Protein AF-A0A8S3YW15-F1 (afdb_monomer)

Secondary structure (DSSP, 8-state):
-HHHHHHHHHHHHHHHHHHHHHHHHHHHHHTT-HHHHHHHHHHHHHHHHHHHHHHHHHHHHH-GGGTTHHHHHHHHHHHHHHHHHHHHHHHHHHHHHHHHH---SSS--

Solvent-accessible surface area (backbone atoms only — not comparable to full-atom values): 5878 Å² total; per-residue (Å²): 109,73,64,63,52,50,47,54,49,35,46,50,49,18,52,51,32,43,53,52,19,52,52,33,41,53,51,14,67,73,65,73,31,68,68,43,38,51,54,18,52,55,34,41,53,50,18,51,49,34,46,47,50,49,52,38,51,57,47,29,74,77,36,76,86,47,71,60,50,50,59,51,51,50,49,54,54,48,51,52,51,48,56,51,50,51,54,50,47,52,52,52,53,53,52,48,51,54,60,64,74,61,84,80,86,88,89,86,133

pLDDT: mean 85.7, std 12.83, range [42.38, 96.94]

Organism: NCBI:txid100452

Radius of gyration: 20.47 Å; Cα contacts (8 Å, |Δi|>4): 58; chains: 1; bounding box: 42×30×70 Å

InterPro domains:
  IPR026765 Transmembrane protein 163 [PTHR31937] (10-92)
  IPR027469 Cation efflux transmembrane domain superfamily [SSF161111] (10-91)

Sequence (109 aa):
DARILTDAFSAFCGVSALVVASVKVYLGRRLDSRALLTDSIITYVGAVMSFLGVLGLELYESNDRVWYLDAVFGICCGVFLLCFGLKLLIQLTCLYNVSKEDPMLEDEE

Nearest PDB structures (foldseek):
  6nbx-assembly1_E  TM=4.674E-01  e=1.031E+00  Thermosynechococcus vestitus BP-1
  6khi-assembly1_E  TM=4.835E-01  e=2.208E+00  Thermosynechococcus vestitus BP-1
  6stj-assembly1_C  TM=4.184E-01  e=3.326E+00  Homo sapiens

Foldseek 3Di:
DVVVVLLVVLLVQLVVLLVVLVVLCVVCVVVVPPPSPLVSVVSNLSSVLSVQVSVQVVVCVVPVVSVCSSVVSVVVSVVVNVVVVVVVVCVVVVVVVVVVVPPPDPDDD

Structure (mmCIF, N/CA/C/O backbone):
data_AF-A0A8S3YW15-F1
#
_entry.id   AF-A0A8S3YW15-F1
#
loop_
_atom_site.group_PDB
_atom_site.id
_atom_site.type_symbol
_atom_site.label_atom_id
_atom_site.label_alt_id
_atom_site.label_comp_id
_atom_site.label_asym_id
_atom_site.label_entity_id
_atom_site.label_seq_id
_atom_site.pdbx_PDB_ins_code
_atom_site.Cartn_x
_atom_site.Cartn_y
_atom_site.Cartn_z
_atom_site.occupancy
_atom_site.B_iso_or_equiv
_atom_site.auth_seq_id
_atom_site.auth_comp_id
_atom_site.auth_asym_id
_atom_site.auth_atom_id
_atom_site.pdbx_PDB_model_num
ATOM 1 N N . ASP A 1 1 ? 20.706 -12.639 -14.055 1.00 70.69 1 ASP A N 1
ATOM 2 C CA . ASP A 1 1 ? 20.662 -13.246 -12.706 1.00 70.69 1 ASP A CA 1
ATOM 3 C C . ASP A 1 1 ? 20.197 -12.306 -11.604 1.00 70.69 1 ASP A C 1
ATOM 5 O O . ASP A 1 1 ? 19.170 -12.594 -11.007 1.00 70.69 1 ASP A O 1
ATOM 9 N N . ALA A 1 2 ? 20.858 -11.168 -11.357 1.00 78.69 2 ALA A N 1
ATOM 10 C CA . ALA A 1 2 ? 20.479 -10.276 -10.250 1.00 78.69 2 ALA A CA 1
ATOM 11 C C . ALA A 1 2 ? 19.031 -9.733 -10.316 1.00 78.69 2 ALA A C 1
ATOM 13 O O . ALA A 1 2 ? 18.382 -9.657 -9.282 1.00 78.69 2 ALA A O 1
ATOM 14 N N . ARG A 1 3 ? 18.506 -9.415 -11.513 1.00 76.00 3 ARG A N 1
ATOM 15 C CA . ARG A 1 3 ? 17.118 -8.934 -11.695 1.00 76.00 3 ARG A CA 1
ATOM 16 C C . ARG A 1 3 ? 16.056 -9.995 -11.384 1.00 76.00 3 ARG A C 1
ATOM 18 O O . ARG A 1 3 ? 15.167 -9.767 -10.581 1.00 76.00 3 ARG A O 1
ATOM 25 N N . ILE A 1 4 ? 16.218 -11.197 -11.937 1.00 81.69 4 ILE A N 1
ATOM 26 C CA . ILE A 1 4 ? 15.311 -12.328 -11.673 1.00 81.69 4 ILE A CA 1
ATOM 27 C C . ILE A 1 4 ? 15.258 -12.634 -10.168 1.00 81.69 4 ILE A C 1
ATOM 29 O O . ILE A 1 4 ? 14.195 -12.922 -9.620 1.00 81.69 4 ILE A O 1
ATOM 33 N N . LEU A 1 5 ? 16.402 -12.529 -9.482 1.00 85.06 5 LEU A N 1
ATOM 34 C CA . LEU A 1 5 ? 16.475 -12.700 -8.035 1.00 85.06 5 LEU A CA 1
ATOM 35 C C . LEU A 1 5 ? 15.702 -11.606 -7.281 1.00 85.06 5 LEU A C 1
ATOM 37 O O . LEU A 1 5 ? 15.005 -11.925 -6.319 1.00 85.06 5 LEU A O 1
ATOM 41 N N . THR A 1 6 ? 15.794 -10.339 -7.702 1.00 85.38 6 THR A N 1
ATOM 42 C CA . THR A 1 6 ? 15.055 -9.237 -7.062 1.00 85.38 6 THR A CA 1
ATOM 43 C C . THR A 1 6 ? 13.551 -9.336 -7.291 1.00 85.38 6 THR A C 1
ATOM 45 O O . THR A 1 6 ? 12.788 -9.105 -6.352 1.00 85.38 6 THR A O 1
ATOM 48 N N . ASP A 1 7 ? 13.120 -9.752 -8.481 1.00 86.75 7 ASP A N 1
ATOM 49 C CA . ASP A 1 7 ? 11.698 -9.889 -8.817 1.00 86.75 7 ASP A CA 1
ATOM 50 C C . ASP A 1 7 ? 11.065 -11.045 -8.034 1.00 86.75 7 ASP A C 1
ATOM 52 O O . ASP A 1 7 ? 10.015 -10.886 -7.406 1.00 86.75 7 ASP A O 1
ATOM 56 N N . ALA A 1 8 ? 11.759 -12.186 -7.968 1.00 88.19 8 ALA A N 1
ATOM 57 C CA . ALA A 1 8 ? 11.342 -13.332 -7.166 1.00 88.19 8 ALA A CA 1
ATOM 58 C C . ALA A 1 8 ? 11.320 -13.011 -5.661 1.00 88.19 8 ALA A C 1
ATOM 60 O O . ALA A 1 8 ? 10.385 -13.401 -4.958 1.00 88.19 8 ALA A O 1
ATOM 61 N N . PHE A 1 9 ? 12.319 -12.275 -5.160 1.00 90.81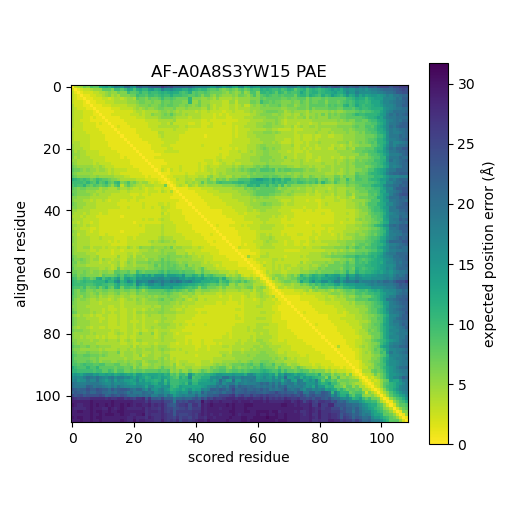 9 PHE A N 1
ATOM 62 C CA . PHE A 1 9 ? 12.370 -11.851 -3.760 1.00 90.81 9 PHE A CA 1
ATOM 63 C C . PHE A 1 9 ? 11.229 -10.887 -3.413 1.00 90.81 9 PHE A C 1
ATOM 65 O O . PHE A 1 9 ? 10.571 -11.067 -2.387 1.00 90.81 9 PHE A O 1
ATOM 72 N N . SER A 1 10 ? 10.951 -9.903 -4.274 1.00 89.69 10 SER A N 1
ATOM 73 C CA . SER A 1 10 ? 9.846 -8.957 -4.080 1.00 89.69 10 SER A CA 1
ATOM 74 C C . SER A 1 10 ? 8.488 -9.660 -4.120 1.00 89.69 10 SER A C 1
ATOM 76 O O . SER A 1 10 ? 7.650 -9.430 -3.247 1.00 89.69 10 SER A O 1
ATOM 78 N N . ALA A 1 11 ? 8.289 -10.595 -5.055 1.00 89.94 11 ALA A N 1
ATOM 79 C CA . ALA A 1 11 ? 7.072 -11.400 -5.124 1.00 89.94 11 ALA A CA 1
ATOM 80 C C . ALA A 1 11 ? 6.883 -12.262 -3.864 1.00 89.94 11 ALA A C 1
ATOM 82 O O . ALA A 1 11 ? 5.794 -12.287 -3.288 1.00 89.94 11 ALA A O 1
ATOM 83 N N . PHE A 1 12 ? 7.940 -12.922 -3.382 1.00 93.75 12 PHE A N 1
ATOM 84 C CA . PHE A 1 12 ? 7.884 -13.705 -2.144 1.00 93.75 12 PHE A CA 1
ATOM 85 C C . PHE A 1 12 ? 7.600 -12.824 -0.917 1.00 93.75 12 PHE A C 1
ATOM 87 O O . PHE A 1 12 ? 6.789 -13.182 -0.056 1.00 93.75 12 PHE A O 1
ATOM 94 N N . CYS A 1 13 ? 8.220 -11.644 -0.849 1.00 92.44 13 CYS A N 1
ATOM 95 C CA . CYS A 1 13 ? 7.950 -10.648 0.185 1.00 92.44 13 CYS A CA 1
ATOM 96 C C . CYS A 1 13 ? 6.479 -10.201 0.150 1.00 92.44 13 CYS A C 1
ATOM 98 O O . CYS A 1 13 ? 5.806 -10.240 1.176 1.00 92.44 13 CYS A O 1
ATOM 100 N N . GLY A 1 14 ? 5.937 -9.895 -1.031 1.00 92.88 14 GLY A N 1
ATOM 101 C CA . GLY A 1 14 ? 4.527 -9.541 -1.210 1.00 92.88 14 GLY A CA 1
ATOM 102 C C . GLY A 1 14 ? 3.574 -10.645 -0.744 1.00 92.88 14 GLY A C 1
ATOM 103 O O . GLY A 1 14 ? 2.643 -10.378 0.016 1.00 92.88 14 GLY A O 1
ATOM 104 N N . VAL A 1 15 ? 3.834 -11.902 -1.121 1.00 95.19 15 VA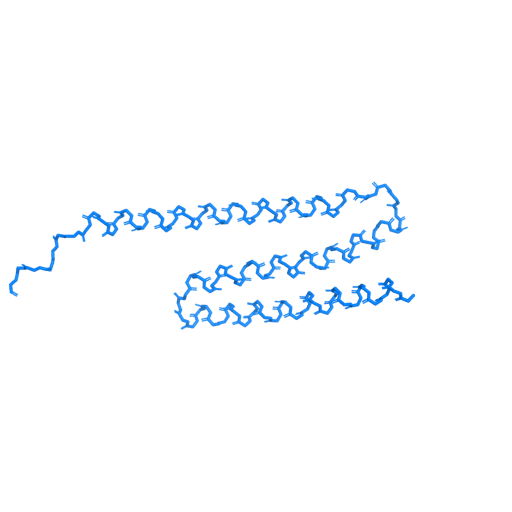L A N 1
ATOM 105 C CA . VAL A 1 15 ? 3.0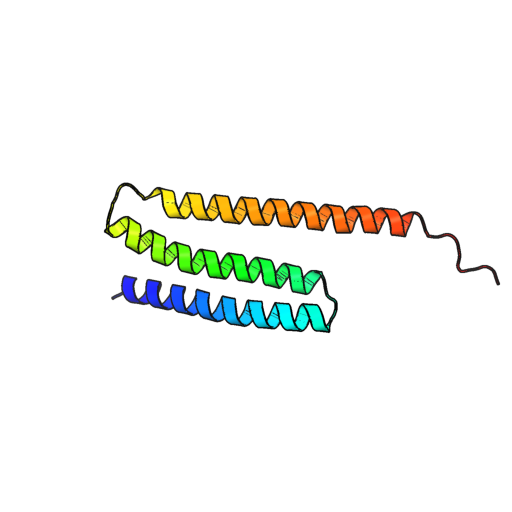21 -13.056 -0.690 1.00 95.19 15 VAL A CA 1
ATOM 106 C C . VAL A 1 15 ? 3.088 -13.243 0.826 1.00 95.19 15 VAL A C 1
ATOM 108 O O . VAL A 1 15 ? 2.052 -13.374 1.479 1.00 95.19 15 VAL A O 1
ATOM 111 N N . SER A 1 16 ? 4.289 -13.233 1.405 1.00 95.12 16 SER A N 1
ATOM 112 C CA . SER A 1 16 ? 4.466 -13.398 2.853 1.00 95.12 16 SER A CA 1
ATOM 113 C C . SER A 1 16 ? 3.832 -12.249 3.646 1.00 95.12 16 SER A C 1
ATOM 115 O O . SER A 1 16 ? 3.149 -12.505 4.640 1.00 95.12 16 SER A O 1
ATOM 117 N N . ALA A 1 17 ? 3.944 -11.005 3.173 1.00 93.94 17 ALA A N 1
ATOM 118 C CA . ALA A 1 17 ? 3.267 -9.849 3.755 1.00 93.94 17 ALA A CA 1
ATOM 119 C C . ALA A 1 17 ? 1.738 -10.004 3.719 1.00 93.94 17 ALA A C 1
ATOM 121 O O . ALA A 1 17 ? 1.068 -9.675 4.697 1.00 93.94 17 ALA A O 1
ATOM 122 N N . LEU A 1 18 ? 1.180 -10.572 2.647 1.00 94.81 18 LEU A N 1
ATOM 123 C CA . LEU A 1 18 ? -0.258 -10.825 2.513 1.00 94.81 18 LEU A CA 1
ATOM 124 C C . LEU A 1 18 ? -0.754 -11.895 3.502 1.00 94.81 18 LEU A C 1
ATOM 126 O O . LEU A 1 18 ? -1.825 -11.749 4.103 1.00 94.81 18 LEU A O 1
ATOM 130 N N . VAL A 1 19 ? 0.052 -12.937 3.735 1.00 96.00 19 VAL A N 1
ATOM 131 C CA . VAL A 1 19 ? -0.208 -13.949 4.774 1.00 96.00 19 VAL A CA 1
ATOM 132 C C . VAL A 1 19 ? -0.176 -13.308 6.162 1.00 96.00 19 VAL A C 1
ATOM 134 O O . VAL A 1 19 ? -1.128 -13.457 6.930 1.00 96.00 19 VAL A O 1
ATOM 137 N N . VAL A 1 20 ? 0.870 -12.539 6.473 1.00 94.88 20 VAL A N 1
ATOM 138 C CA . VAL A 1 20 ? 1.011 -11.851 7.766 1.00 94.88 20 VAL A CA 1
ATOM 139 C C . VAL A 1 20 ? -0.137 -10.865 7.997 1.00 94.88 20 VAL A C 1
ATOM 141 O O . VAL A 1 20 ? -0.710 -10.842 9.087 1.00 94.88 20 VAL A O 1
ATOM 144 N N . ALA A 1 21 ? -0.528 -10.091 6.983 1.00 94.38 21 ALA A N 1
ATOM 145 C CA . ALA A 1 21 ? -1.652 -9.161 7.067 1.00 94.38 21 ALA A CA 1
ATOM 146 C C . ALA A 1 21 ? -2.968 -9.887 7.391 1.00 94.38 21 ALA A C 1
ATOM 148 O O . ALA A 1 21 ? -3.713 -9.456 8.271 1.00 94.38 21 ALA A O 1
ATOM 149 N N . SER A 1 22 ? -3.213 -11.034 6.753 1.00 94.25 22 SER A N 1
ATOM 150 C CA . SER A 1 22 ? -4.406 -11.857 6.997 1.00 94.25 22 SER A CA 1
ATOM 151 C C . SER A 1 22 ? -4.451 -12.388 8.436 1.00 94.25 22 SER A C 1
ATOM 153 O O . SER A 1 22 ? -5.493 -12.333 9.095 1.00 94.25 22 SER A O 1
ATOM 155 N N . VAL A 1 23 ? -3.306 -12.835 8.965 1.00 95.31 23 VAL A N 1
ATOM 156 C CA . VAL A 1 23 ? -3.174 -13.267 10.367 1.00 95.31 23 VAL A CA 1
ATOM 157 C C . VAL A 1 23 ? -3.419 -12.101 11.331 1.00 95.31 23 VAL A C 1
ATOM 159 O O . VAL A 1 23 ? -4.161 -12.257 12.303 1.00 95.31 23 VAL A O 1
ATOM 162 N N . LYS A 1 24 ? -2.873 -10.911 11.044 1.00 93.31 24 LYS A N 1
ATOM 163 C CA . LYS A 1 24 ? -3.110 -9.695 11.841 1.00 93.31 24 LYS A CA 1
ATOM 164 C C . LYS A 1 24 ? -4.584 -9.284 11.850 1.00 93.31 24 LYS A C 1
ATOM 166 O O . LYS A 1 24 ? -5.092 -8.933 12.909 1.00 93.31 24 LYS A O 1
ATOM 171 N N . VAL A 1 25 ? -5.303 -9.389 10.726 1.00 92.62 25 VAL A N 1
ATOM 172 C CA . VAL A 1 25 ? -6.760 -9.141 10.686 1.00 92.62 25 VAL A CA 1
ATOM 173 C C . VAL A 1 25 ? -7.511 -10.131 11.572 1.00 92.62 25 VAL A C 1
ATOM 175 O O . VAL A 1 25 ? -8.400 -9.730 12.325 1.00 92.62 25 VAL A O 1
ATOM 178 N N . TYR A 1 26 ? -7.163 -11.418 11.495 1.00 94.38 26 TYR A N 1
ATOM 179 C CA . TYR A 1 26 ? -7.797 -12.451 12.314 1.00 94.38 26 TYR A CA 1
ATOM 180 C C . TYR A 1 26 ? -7.606 -12.173 13.811 1.00 94.38 26 TYR A C 1
ATOM 182 O O . TYR A 1 26 ? -8.580 -12.146 14.566 1.00 94.38 26 TYR A O 1
ATOM 190 N N . LEU A 1 27 ? -6.369 -11.890 14.226 1.00 93.00 27 LEU A N 1
ATOM 191 C CA . LEU A 1 27 ? -6.046 -11.503 15.600 1.00 93.00 27 LEU A CA 1
ATOM 192 C C . LEU A 1 27 ? -6.749 -10.199 15.998 1.00 93.00 27 LEU A C 1
ATOM 194 O O . LEU A 1 27 ? -7.285 -10.107 17.097 1.00 93.00 27 LEU A O 1
ATOM 198 N N . GLY A 1 28 ? -6.822 -9.219 15.097 1.00 90.62 28 GLY A N 1
ATOM 199 C CA . GLY A 1 28 ? -7.407 -7.906 15.372 1.00 90.62 28 GLY A CA 1
ATOM 200 C C . GLY A 1 28 ? -8.897 -7.997 1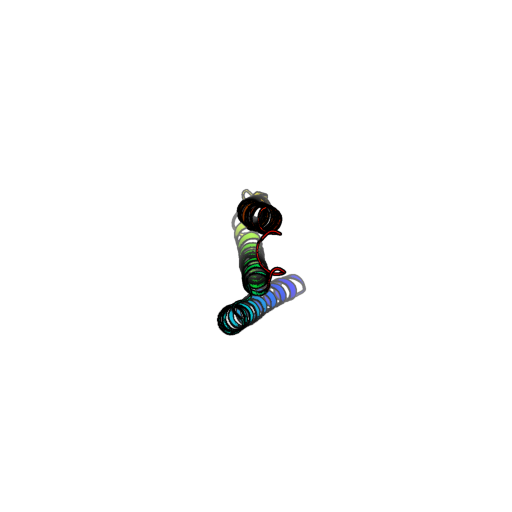5.666 1.00 90.62 28 GLY A C 1
ATOM 201 O O . GLY A 1 28 ? -9.382 -7.336 16.579 1.00 90.62 28 GLY A O 1
ATOM 202 N N . ARG A 1 29 ? -9.607 -8.886 14.960 1.00 90.38 29 ARG A N 1
ATOM 203 C CA . ARG A 1 29 ? -11.016 -9.194 15.243 1.00 90.38 29 ARG A CA 1
ATOM 204 C C . ARG A 1 29 ? -11.214 -10.009 16.515 1.00 90.38 29 ARG A C 1
ATOM 206 O O . ARG A 1 29 ? -12.240 -9.860 17.161 1.00 90.38 29 ARG A O 1
ATOM 213 N N . ARG A 1 30 ? -10.274 -10.889 16.867 1.00 94.00 30 ARG A N 1
ATOM 214 C CA . ARG A 1 30 ? -10.369 -11.700 18.092 1.00 94.00 30 ARG A CA 1
ATOM 215 C C . ARG A 1 30 ? -10.058 -10.907 19.358 1.00 94.00 30 ARG A C 1
ATOM 217 O O . ARG A 1 30 ? -10.647 -11.203 20.388 1.00 94.00 30 ARG A O 1
ATOM 224 N N . LEU A 1 31 ? -9.156 -9.931 19.276 1.00 91.12 31 LEU A N 1
ATOM 225 C CA . LEU A 1 31 ? -8.757 -9.075 20.396 1.00 91.12 31 LEU A CA 1
ATOM 226 C C . LEU A 1 31 ? -9.530 -7.740 20.448 1.00 91.12 31 LEU A C 1
ATOM 228 O O . LEU A 1 31 ? -9.209 -6.906 21.286 1.00 91.12 31 LEU A O 1
ATOM 232 N N . ASP A 1 32 ? -10.485 -7.509 19.536 1.00 89.00 32 ASP A N 1
ATOM 233 C CA . ASP A 1 32 ? -11.190 -6.224 19.346 1.00 89.00 32 ASP A CA 1
ATOM 234 C C . ASP A 1 32 ? -10.233 -5.008 19.279 1.00 89.00 32 ASP A C 1
ATOM 236 O O . ASP A 1 32 ? -10.501 -3.899 19.744 1.00 89.00 32 ASP A O 1
ATOM 240 N N . SER A 1 33 ? -9.045 -5.221 18.702 1.00 89.25 33 SER A N 1
ATOM 241 C CA . SER A 1 33 ? -7.967 -4.233 18.712 1.00 89.25 33 SER A CA 1
ATOM 242 C C . SER A 1 33 ? -7.956 -3.415 17.426 1.00 89.25 33 SER A C 1
ATOM 244 O O . SER A 1 33 ? -7.502 -3.862 16.367 1.00 89.25 33 SER A O 1
ATOM 246 N N . ARG A 1 34 ? -8.394 -2.156 17.535 1.00 85.75 34 ARG A N 1
ATOM 247 C CA . ARG A 1 34 ? -8.348 -1.174 16.435 1.00 85.75 34 ARG A CA 1
ATOM 248 C C . ARG A 1 34 ? -6.919 -0.853 15.979 1.00 85.75 34 ARG A C 1
ATOM 250 O O . ARG A 1 34 ? -6.699 -0.595 14.794 1.00 85.75 34 ARG A O 1
ATOM 257 N N . ALA A 1 35 ? -5.951 -0.912 16.894 1.00 88.56 35 ALA A N 1
ATOM 258 C CA . ALA A 1 35 ? -4.538 -0.708 16.580 1.00 88.56 35 ALA A CA 1
ATOM 259 C C . ALA A 1 35 ? -3.992 -1.843 15.698 1.00 88.56 35 ALA A C 1
ATOM 261 O O . ALA A 1 35 ? -3.364 -1.580 14.674 1.00 88.56 35 ALA A O 1
ATOM 262 N N . LEU A 1 36 ? -4.314 -3.099 16.033 1.00 89.94 36 LEU A N 1
ATOM 263 C CA . LEU A 1 36 ? -3.872 -4.260 15.257 1.00 89.94 36 LEU A CA 1
ATOM 264 C C . LEU A 1 36 ? -4.530 -4.319 13.866 1.00 89.94 36 LEU A C 1
ATOM 266 O O . LEU A 1 36 ? -3.892 -4.689 12.881 1.00 89.94 36 LEU A O 1
ATOM 270 N N . LEU A 1 37 ? -5.796 -3.901 13.766 1.00 90.25 37 LEU A N 1
ATOM 271 C CA . LEU A 1 37 ? -6.493 -3.746 12.485 1.00 90.25 37 LEU A CA 1
ATOM 272 C C . LEU A 1 37 ? -5.829 -2.688 11.592 1.00 90.25 37 LEU A C 1
ATOM 274 O O . LEU A 1 37 ? -5.643 -2.931 10.402 1.00 90.25 37 LEU A O 1
ATOM 278 N N . THR A 1 38 ? -5.412 -1.553 12.152 1.00 92.69 38 THR A N 1
ATOM 279 C CA . THR A 1 38 ? -4.681 -0.519 11.399 1.00 92.69 38 THR A CA 1
ATOM 280 C C . THR A 1 38 ? -3.340 -1.037 10.880 1.00 92.69 38 THR A C 1
ATOM 282 O O . THR A 1 38 ? -3.026 -0.871 9.702 1.00 92.69 38 THR A O 1
ATOM 285 N N . ASP A 1 39 ? -2.580 -1.729 11.728 1.00 93.00 39 ASP A N 1
ATOM 286 C CA . ASP A 1 39 ? -1.300 -2.339 11.353 1.00 93.00 39 ASP A CA 1
ATOM 287 C C . ASP A 1 39 ? -1.457 -3.381 10.225 1.00 93.00 39 ASP A C 1
ATOM 289 O O . ASP A 1 39 ? -0.633 -3.474 9.307 1.00 93.00 39 ASP A O 1
ATOM 293 N N . SER A 1 40 ? -2.574 -4.119 10.225 1.00 94.31 40 SER A N 1
ATOM 294 C CA . SER A 1 40 ? -2.911 -5.048 9.143 1.00 94.31 40 SER A CA 1
ATOM 295 C C . SER A 1 40 ? -3.171 -4.341 7.804 1.00 94.31 40 SER A C 1
ATOM 297 O O . SER A 1 40 ? -2.686 -4.807 6.775 1.00 94.31 40 SER A O 1
ATOM 299 N N . ILE A 1 41 ? -3.851 -3.187 7.806 1.00 93.31 41 ILE A N 1
ATOM 300 C CA . ILE A 1 41 ? -4.133 -2.395 6.594 1.00 93.31 41 ILE A CA 1
ATOM 301 C C . ILE A 1 41 ? -2.835 -1.844 5.999 1.00 93.31 41 ILE A C 1
ATOM 303 O O . ILE A 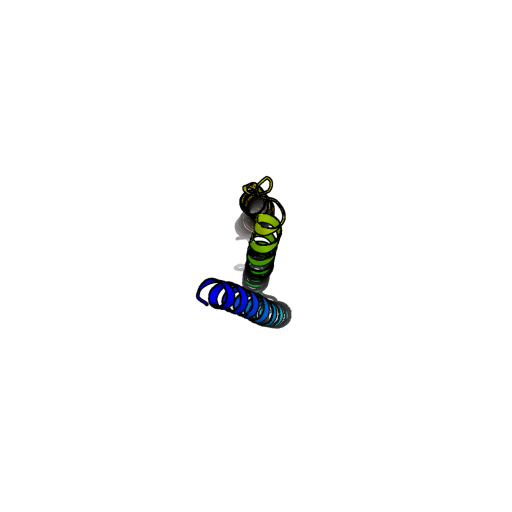1 41 ? -2.628 -1.945 4.791 1.00 93.31 41 ILE A O 1
ATOM 307 N N . ILE A 1 42 ? -1.933 -1.329 6.837 1.00 94.69 42 ILE A N 1
ATOM 308 C CA . ILE A 1 42 ? -0.611 -0.857 6.399 1.00 94.69 42 ILE A CA 1
ATOM 309 C C . ILE A 1 42 ? 0.174 -2.006 5.754 1.00 94.69 42 ILE A C 1
ATOM 311 O O . ILE A 1 42 ? 0.753 -1.842 4.680 1.00 94.69 42 ILE A O 1
ATOM 315 N N . THR A 1 43 ? 0.129 -3.194 6.363 1.00 95.25 43 THR A N 1
ATOM 316 C CA . THR A 1 43 ? 0.787 -4.391 5.819 1.00 95.25 43 THR A CA 1
ATOM 317 C C . THR A 1 43 ? 0.185 -4.808 4.464 1.00 95.25 43 THR A C 1
ATOM 319 O O . THR A 1 43 ? 0.933 -5.154 3.552 1.00 95.25 43 THR A O 1
ATOM 322 N N . TYR A 1 44 ? -1.141 -4.724 4.280 1.00 95.12 44 TYR A N 1
ATOM 323 C CA . TYR A 1 44 ? -1.790 -4.995 2.986 1.00 95.12 44 TYR A CA 1
ATOM 324 C C . TYR A 1 44 ? -1.364 -4.017 1.893 1.00 95.12 44 TYR A C 1
ATOM 326 O O . TYR A 1 44 ? -1.067 -4.446 0.780 1.00 95.12 44 TYR A O 1
ATOM 334 N N . VAL A 1 45 ? -1.320 -2.717 2.197 1.00 95.94 45 VAL A N 1
ATOM 335 C CA . VAL A 1 45 ? -0.866 -1.705 1.232 1.00 95.94 45 VAL A CA 1
ATOM 336 C C . VAL A 1 45 ? 0.589 -1.964 0.837 1.00 95.94 45 VAL A C 1
ATOM 338 O O . VAL A 1 45 ? 0.911 -1.901 -0.346 1.00 95.94 45 VAL A O 1
ATOM 341 N N . GLY A 1 46 ? 1.441 -2.344 1.794 1.00 93.12 46 GLY A N 1
ATOM 342 C CA . GLY A 1 46 ? 2.818 -2.765 1.522 1.00 93.12 46 GLY A CA 1
ATOM 343 C C . GLY A 1 46 ? 2.902 -3.984 0.597 1.00 93.12 46 GLY A C 1
ATOM 344 O O . GLY A 1 46 ? 3.656 -3.957 -0.371 1.00 93.12 46 GLY A O 1
ATOM 345 N N . ALA A 1 47 ? 2.082 -5.014 0.832 1.00 94.44 47 ALA A N 1
ATOM 346 C CA . ALA A 1 47 ? 2.025 -6.195 -0.032 1.00 94.44 47 ALA A CA 1
ATOM 347 C C . ALA A 1 47 ? 1.611 -5.836 -1.470 1.00 94.44 47 ALA A C 1
ATOM 349 O O . ALA A 1 47 ? 2.254 -6.268 -2.425 1.00 94.44 47 ALA A O 1
ATOM 350 N N . VAL A 1 48 ? 0.570 -5.008 -1.628 1.00 93.94 48 VAL A N 1
ATOM 351 C CA . VAL A 1 48 ? 0.112 -4.510 -2.936 1.00 93.94 48 VAL A CA 1
ATOM 352 C C . VAL A 1 48 ? 1.219 -3.725 -3.634 1.00 93.94 48 VAL A C 1
ATOM 354 O O . VAL A 1 48 ? 1.481 -3.970 -4.808 1.00 93.94 48 VAL A O 1
ATOM 357 N N . MET A 1 49 ? 1.916 -2.844 -2.915 1.00 93.31 49 MET A N 1
ATOM 358 C CA . MET A 1 49 ? 3.023 -2.064 -3.466 1.00 93.31 49 MET A CA 1
ATOM 359 C C . MET A 1 49 ? 4.174 -2.961 -3.955 1.00 93.31 49 MET A C 1
ATOM 361 O O . MET A 1 49 ? 4.706 -2.725 -5.035 1.00 93.31 49 MET A O 1
ATOM 365 N N . SER A 1 50 ? 4.517 -4.034 -3.229 1.00 91.56 50 SER A N 1
ATOM 366 C CA . SER A 1 50 ? 5.533 -5.004 -3.674 1.00 91.56 50 SER A CA 1
ATOM 367 C C . SER A 1 50 ? 5.158 -5.698 -4.987 1.00 91.56 50 SER A C 1
ATOM 369 O O . SER A 1 50 ? 6.018 -5.861 -5.852 1.00 91.56 50 SER A O 1
ATOM 371 N N . PHE A 1 51 ? 3.884 -6.061 -5.177 1.00 90.88 51 PHE A N 1
ATOM 372 C CA . PHE A 1 51 ? 3.411 -6.621 -6.450 1.00 90.88 51 PHE A CA 1
ATOM 373 C C . PHE A 1 51 ? 3.388 -5.579 -7.572 1.00 90.88 51 PHE A C 1
ATOM 375 O O . PHE A 1 51 ? 3.791 -5.879 -8.695 1.00 90.88 51 PHE A O 1
ATOM 382 N N . LEU A 1 52 ? 2.948 -4.354 -7.273 1.00 92.00 52 LEU A N 1
ATOM 383 C CA . LEU A 1 52 ? 2.928 -3.254 -8.236 1.00 92.00 52 LEU A CA 1
ATOM 384 C C . LEU A 1 52 ? 4.334 -2.874 -8.707 1.00 92.00 52 LEU A C 1
ATOM 386 O O . LEU A 1 52 ? 4.489 -2.565 -9.882 1.00 92.00 52 LEU A O 1
ATOM 390 N N . GLY A 1 53 ? 5.352 -2.970 -7.849 1.00 88.62 53 GLY A N 1
ATOM 391 C CA . GLY A 1 53 ? 6.746 -2.747 -8.239 1.00 88.62 53 GLY A CA 1
ATOM 392 C C . GLY A 1 53 ? 7.250 -3.772 -9.263 1.00 88.62 53 GLY A C 1
ATOM 393 O O . GLY A 1 53 ? 7.871 -3.396 -10.255 1.00 88.62 53 GLY A O 1
ATOM 394 N N . VAL A 1 54 ? 6.923 -5.060 -9.082 1.00 90.19 54 VAL A N 1
ATOM 395 C CA . VAL A 1 54 ? 7.269 -6.116 -10.058 1.00 90.19 54 VAL A CA 1
ATOM 396 C C . VAL A 1 54 ? 6.539 -5.884 -11.384 1.00 90.19 54 VAL A C 1
ATOM 398 O O . VAL A 1 54 ? 7.149 -5.934 -12.448 1.00 90.19 54 VAL A O 1
ATOM 401 N N . LEU A 1 55 ? 5.243 -5.559 -11.327 1.00 88.25 55 LEU A N 1
ATOM 402 C CA . LEU A 1 55 ? 4.464 -5.229 -12.523 1.00 88.25 55 LEU A CA 1
ATOM 403 C C . LEU A 1 55 ? 4.973 -3.962 -13.220 1.00 88.25 55 LEU A C 1
ATOM 405 O O . LEU A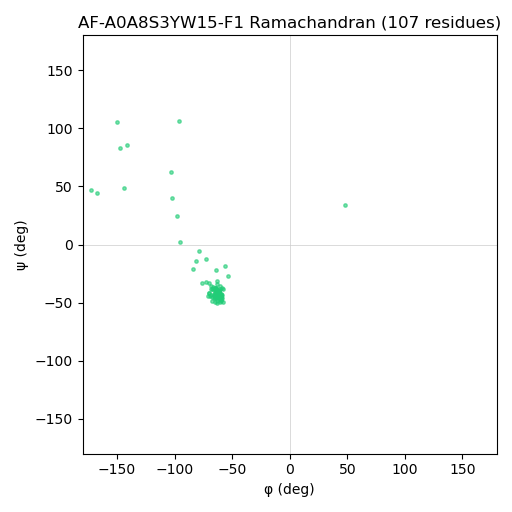 1 55 ? 4.976 -3.906 -14.445 1.00 88.25 55 LEU A O 1
ATOM 409 N N . GLY A 1 56 ? 5.401 -2.953 -12.461 1.00 87.94 56 GLY A N 1
ATOM 410 C CA . GLY A 1 56 ? 5.958 -1.710 -12.987 1.00 87.94 56 GLY A CA 1
ATOM 411 C C . GLY A 1 56 ? 7.267 -1.934 -13.738 1.00 87.94 56 GLY A C 1
ATOM 412 O O . GLY A 1 56 ? 7.474 -1.324 -14.785 1.00 87.94 56 GLY A O 1
ATOM 413 N N . LEU A 1 57 ? 8.111 -2.849 -13.253 1.00 86.38 57 LEU A N 1
ATOM 414 C CA . LEU A 1 57 ? 9.334 -3.264 -13.942 1.00 86.38 57 LEU A CA 1
ATOM 415 C C . LEU A 1 57 ? 9.035 -3.985 -15.261 1.00 86.38 57 LEU A C 1
ATOM 417 O O . LEU A 1 57 ? 9.622 -3.630 -16.283 1.00 86.38 57 LEU A O 1
ATOM 421 N N . GLU A 1 58 ? 8.091 -4.926 -15.256 1.00 86.62 58 GLU A N 1
ATOM 422 C CA .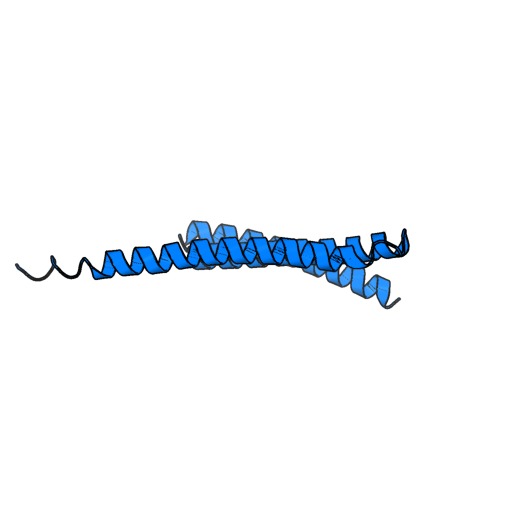 GLU A 1 58 ? 7.662 -5.647 -16.464 1.00 86.62 58 GLU A CA 1
ATOM 423 C C . GLU A 1 58 ? 7.081 -4.682 -17.518 1.00 86.62 58 GLU A C 1
ATOM 425 O O . GLU A 1 58 ? 7.412 -4.736 -18.704 1.00 86.62 58 GLU A O 1
ATOM 430 N N . LEU A 1 59 ? 6.244 -3.731 -17.082 1.00 86.44 59 LEU A N 1
ATOM 431 C CA . LEU A 1 59 ? 5.641 -2.731 -17.967 1.00 86.44 59 LEU A CA 1
ATOM 432 C C . LEU A 1 59 ? 6.674 -1.760 -18.547 1.00 86.44 59 LEU A C 1
ATOM 434 O O . LEU A 1 59 ? 6.543 -1.351 -19.702 1.00 86.44 59 LEU A O 1
ATOM 438 N N . TYR A 1 60 ? 7.678 -1.389 -17.750 1.00 85.75 60 TYR A N 1
ATOM 439 C CA . TYR A 1 60 ? 8.772 -0.526 -18.180 1.00 85.75 60 TYR A CA 1
ATOM 440 C C . TYR A 1 60 ? 9.615 -1.191 -19.272 1.00 85.75 60 TYR A C 1
ATOM 442 O O . TYR A 1 60 ? 9.955 -0.534 -20.254 1.00 85.75 60 TYR A O 1
ATOM 450 N N . GLU A 1 61 ? 9.881 -2.496 -19.158 1.00 84.81 61 GLU A N 1
ATOM 451 C CA . GLU A 1 61 ? 10.606 -3.230 -20.200 1.00 84.81 61 GLU A CA 1
ATOM 452 C C . GLU A 1 61 ? 9.800 -3.323 -21.504 1.00 84.81 61 GLU A C 1
ATOM 454 O O . GLU A 1 61 ? 10.346 -3.155 -22.595 1.00 84.81 61 GLU A O 1
ATOM 459 N N . SER A 1 62 ? 8.479 -3.512 -21.405 1.00 84.81 62 SER A N 1
ATOM 460 C CA . SER A 1 62 ? 7.607 -3.538 -22.583 1.00 84.81 62 SER A CA 1
ATOM 461 C C . SER A 1 62 ? 7.451 -2.166 -23.251 1.00 84.81 62 SER A C 1
ATOM 463 O O . SER A 1 62 ? 7.259 -2.112 -24.468 1.00 84.81 62 SER A O 1
ATOM 465 N N . ASN A 1 63 ? 7.469 -1.068 -22.489 1.00 84.69 63 ASN A N 1
ATOM 466 C CA . ASN A 1 63 ? 7.310 0.293 -22.999 1.00 84.69 63 ASN A CA 1
ATOM 467 C C . ASN A 1 63 ? 8.074 1.309 -22.132 1.00 84.69 63 ASN A C 1
ATOM 469 O O . ASN A 1 63 ? 7.576 1.771 -21.109 1.00 84.69 63 ASN A O 1
ATOM 473 N N . ASP A 1 64 ? 9.205 1.815 -22.624 1.00 80.94 64 ASP A N 1
ATOM 474 C CA . ASP A 1 64 ? 10.040 2.813 -21.920 1.00 80.94 64 ASP A CA 1
ATOM 475 C C . ASP A 1 64 ? 9.299 4.114 -21.522 1.00 80.94 64 ASP A C 1
ATOM 477 O O . ASP A 1 64 ? 9.727 4.874 -20.653 1.00 80.94 64 ASP A O 1
ATOM 481 N N . ARG A 1 65 ? 8.146 4.398 -22.144 1.00 84.81 65 ARG A N 1
ATOM 482 C CA . ARG A 1 65 ? 7.325 5.585 -21.852 1.00 84.81 65 ARG A CA 1
ATOM 483 C C . ARG A 1 65 ? 6.575 5.537 -20.517 1.00 84.81 65 ARG A C 1
ATOM 485 O O . ARG A 1 65 ? 6.066 6.578 -20.109 1.00 84.81 65 ARG A O 1
ATOM 492 N N . VAL A 1 66 ? 6.492 4.391 -19.836 1.00 87.06 66 VAL A N 1
ATOM 493 C CA . VAL A 1 66 ? 5.723 4.249 -18.581 1.00 87.06 66 VAL A CA 1
ATOM 494 C C . VAL A 1 66 ? 6.569 4.347 -17.306 1.00 87.06 66 VAL A C 1
ATOM 496 O O . VAL A 1 66 ? 6.153 3.888 -16.249 1.00 87.06 66 VAL A O 1
ATOM 499 N N . TRP A 1 67 ? 7.728 5.008 -17.353 1.00 85.56 67 TRP A N 1
ATOM 500 C CA . TRP A 1 67 ? 8.616 5.185 -16.191 1.00 85.56 67 TRP A CA 1
ATOM 501 C C . TRP A 1 67 ? 7.940 5.797 -14.942 1.00 85.56 67 TRP A C 1
ATOM 503 O O . TRP A 1 67 ? 8.342 5.531 -13.814 1.00 85.56 67 TRP A O 1
ATOM 513 N N . TYR A 1 68 ? 6.878 6.590 -15.119 1.00 88.88 68 TYR A N 1
ATOM 514 C CA . TYR A 1 68 ? 6.154 7.245 -14.021 1.00 88.88 68 TYR A CA 1
ATOM 515 C C . TYR A 1 68 ? 5.184 6.325 -13.256 1.00 88.88 68 TYR A C 1
ATOM 517 O O . TYR A 1 68 ? 4.588 6.758 -12.270 1.00 88.88 68 TYR A O 1
ATOM 525 N N . LEU A 1 69 ? 4.981 5.082 -13.701 1.00 88.44 69 LEU A N 1
ATOM 526 C CA . LEU A 1 69 ? 3.934 4.194 -13.189 1.00 88.44 69 LEU A CA 1
ATOM 527 C C . LEU A 1 69 ? 4.125 3.845 -11.701 1.00 88.44 69 LEU A C 1
ATOM 529 O O . LEU A 1 69 ? 3.176 3.936 -10.925 1.00 88.44 69 LEU A O 1
ATOM 533 N N . ASP A 1 70 ? 5.356 3.521 -11.292 1.00 89.62 70 ASP A N 1
ATOM 534 C CA . ASP A 1 70 ? 5.692 3.198 -9.896 1.00 89.62 70 ASP A CA 1
ATOM 535 C C . ASP A 1 70 ? 5.466 4.404 -8.965 1.00 89.62 70 ASP A C 1
ATOM 537 O O . ASP A 1 70 ? 4.855 4.288 -7.901 1.00 89.62 70 ASP A O 1
ATOM 541 N N . ALA A 1 71 ? 5.835 5.604 -9.430 1.00 91.38 71 ALA A N 1
ATOM 542 C CA . ALA A 1 71 ? 5.582 6.849 -8.709 1.00 91.38 71 ALA A CA 1
ATOM 543 C C . ALA A 1 71 ? 4.077 7.135 -8.557 1.00 91.38 71 ALA A C 1
ATOM 545 O O . ALA A 1 71 ? 3.634 7.544 -7.483 1.00 91.38 71 ALA A O 1
ATOM 546 N N . VAL A 1 72 ? 3.275 6.892 -9.599 1.00 94.19 72 VAL A N 1
ATOM 547 C CA . VAL A 1 72 ? 1.814 7.068 -9.542 1.00 94.19 72 VAL A CA 1
ATOM 548 C C . VAL A 1 72 ? 1.184 6.093 -8.550 1.00 94.19 72 VAL A C 1
ATOM 550 O O . VAL A 1 72 ? 0.384 6.521 -7.718 1.00 94.19 72 VAL A O 1
ATOM 553 N N . PHE A 1 73 ? 1.566 4.815 -8.575 1.00 92.75 73 PHE A N 1
ATOM 554 C CA . PHE A 1 73 ? 1.073 3.842 -7.598 1.00 92.75 73 PHE A CA 1
ATOM 555 C C . PHE A 1 73 ? 1.473 4.205 -6.168 1.00 92.75 73 PHE A C 1
ATOM 557 O O . PHE A 1 73 ? 0.628 4.155 -5.272 1.00 92.75 73 PHE A O 1
ATOM 564 N N . GLY A 1 74 ? 2.709 4.666 -5.964 1.00 93.38 74 GLY A N 1
ATOM 565 C CA . GLY A 1 74 ? 3.178 5.145 -4.666 1.00 93.38 74 GLY A CA 1
ATOM 566 C C . GLY A 1 74 ? 2.361 6.327 -4.150 1.00 93.38 74 GLY A C 1
ATOM 567 O O . GLY A 1 74 ? 1.944 6.329 -2.991 1.00 93.38 74 GLY A O 1
ATOM 568 N N . ILE A 1 75 ? 2.051 7.297 -5.016 1.00 95.88 75 ILE A N 1
ATOM 569 C CA . ILE A 1 75 ? 1.186 8.434 -4.670 1.00 95.88 75 ILE A CA 1
ATOM 570 C C . ILE A 1 75 ? -0.235 7.954 -4.350 1.00 95.88 75 ILE A C 1
ATOM 572 O O . ILE A 1 75 ? -0.796 8.372 -3.339 1.00 95.88 75 ILE A O 1
ATOM 576 N N . CY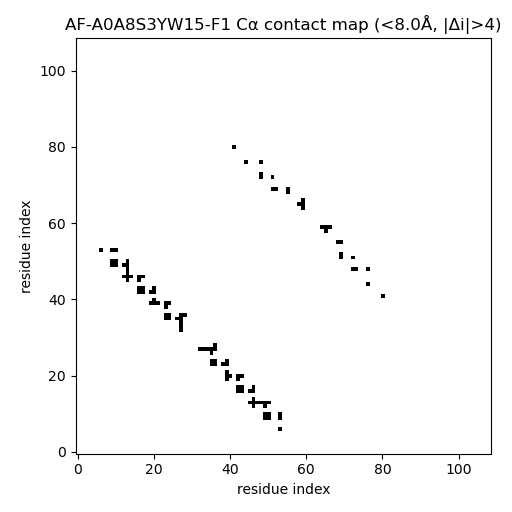S A 1 76 ? -0.816 7.052 -5.145 1.00 95.00 76 CYS A N 1
ATOM 577 C CA . CYS A 1 76 ? -2.151 6.505 -4.887 1.00 95.00 76 CYS A CA 1
ATOM 578 C C . CYS A 1 76 ? -2.229 5.778 -3.533 1.00 95.00 76 CYS A C 1
ATOM 580 O O . CYS A 1 76 ? -3.134 6.050 -2.740 1.00 95.00 76 CYS A O 1
ATOM 582 N N . CYS A 1 77 ? -1.270 4.898 -3.234 1.00 95.19 77 CYS A N 1
ATOM 583 C CA . CYS A 1 77 ? -1.181 4.204 -1.949 1.00 95.19 77 CYS A CA 1
ATOM 584 C C . CYS A 1 77 ? -0.927 5.177 -0.787 1.00 95.19 77 CYS A C 1
ATOM 586 O O . CYS A 1 77 ? -1.530 5.035 0.278 1.00 95.19 77 CYS A O 1
ATOM 588 N N . GLY A 1 78 ? -0.087 6.193 -0.995 1.00 94.69 78 GLY A N 1
ATOM 589 C CA . GLY A 1 78 ? 0.201 7.233 -0.010 1.00 94.69 78 GLY A CA 1
ATOM 590 C C . GLY A 1 78 ? -1.023 8.083 0.328 1.00 94.69 78 GLY A C 1
ATOM 591 O O . GLY A 1 78 ? -1.319 8.284 1.504 1.00 94.69 78 GLY A O 1
ATOM 592 N N . VAL A 1 79 ? -1.786 8.523 -0.676 1.00 96.94 79 VAL A N 1
ATOM 593 C CA . VAL A 1 79 ? -3.043 9.265 -0.476 1.00 96.94 79 VAL A CA 1
ATOM 594 C C . VAL A 1 79 ? -4.071 8.400 0.251 1.00 96.94 79 VAL A C 1
ATOM 596 O O . VAL A 1 79 ? -4.715 8.876 1.186 1.00 96.94 79 VAL A O 1
ATOM 599 N N . PHE A 1 80 ? -4.188 7.120 -0.111 1.00 95.12 80 PHE A N 1
ATOM 600 C CA . PHE A 1 80 ? -5.057 6.177 0.593 1.00 95.12 80 PHE A CA 1
ATOM 601 C C . PHE A 1 80 ? -4.687 6.055 2.081 1.00 95.12 80 PHE A C 1
ATOM 603 O O . PHE A 1 80 ? -5.554 6.206 2.947 1.00 95.12 80 PHE A O 1
ATOM 610 N N . LEU A 1 81 ? -3.402 5.846 2.388 1.00 94.38 81 LEU A N 1
ATOM 611 C CA . LEU A 1 81 ? -2.905 5.764 3.765 1.00 94.38 81 LEU A CA 1
ATOM 612 C C . LEU A 1 81 ? -3.083 7.082 4.525 1.00 94.38 81 LEU A C 1
ATOM 614 O O . LEU A 1 81 ? -3.430 7.056 5.704 1.00 94.38 81 LEU A O 1
ATOM 618 N N . LEU A 1 82 ? -2.903 8.225 3.863 1.00 94.88 82 LEU A N 1
ATOM 619 C CA . LEU A 1 82 ? -3.102 9.544 4.459 1.00 94.88 82 LEU A CA 1
ATOM 620 C C . LEU A 1 82 ? -4.571 9.768 4.838 1.00 94.88 82 LEU A C 1
ATOM 622 O O . LEU A 1 82 ? -4.862 10.125 5.978 1.00 94.88 82 LEU A O 1
ATOM 626 N N . CYS A 1 83 ? -5.511 9.505 3.927 1.00 95.25 83 CYS A N 1
ATOM 627 C CA . CYS A 1 83 ? -6.942 9.599 4.218 1.00 95.25 83 CYS A CA 1
ATOM 628 C C . CYS A 1 83 ? -7.357 8.647 5.349 1.00 95.25 83 CYS A C 1
ATOM 630 O O . CYS A 1 83 ? -8.116 9.038 6.240 1.00 95.25 83 CYS A O 1
ATOM 632 N N . PHE A 1 84 ? -6.842 7.415 5.342 1.00 92.69 84 PHE A N 1
ATOM 633 C CA . PHE A 1 84 ? -7.097 6.448 6.406 1.00 92.69 84 PHE A CA 1
ATOM 634 C C . PHE A 1 84 ? -6.532 6.919 7.755 1.00 92.69 84 PHE A C 1
ATOM 636 O O . PHE A 1 84 ? -7.238 6.892 8.765 1.00 92.69 84 PHE A O 1
ATOM 643 N N . GLY A 1 85 ? -5.293 7.413 7.766 1.00 91.75 85 GLY A N 1
ATOM 644 C CA . GLY A 1 85 ? -4.624 7.944 8.952 1.00 91.75 85 GLY A CA 1
ATOM 645 C C . GLY A 1 85 ? -5.343 9.156 9.540 1.00 91.75 85 GLY A C 1
ATOM 646 O O . GLY A 1 85 ? -5.552 9.207 10.749 1.00 91.75 85 GLY A O 1
ATOM 647 N N . LEU A 1 86 ? -5.808 10.089 8.702 1.00 94.00 86 LEU A N 1
ATOM 648 C CA . LEU A 1 86 ? -6.610 11.237 9.142 1.00 94.00 86 LEU A CA 1
ATOM 649 C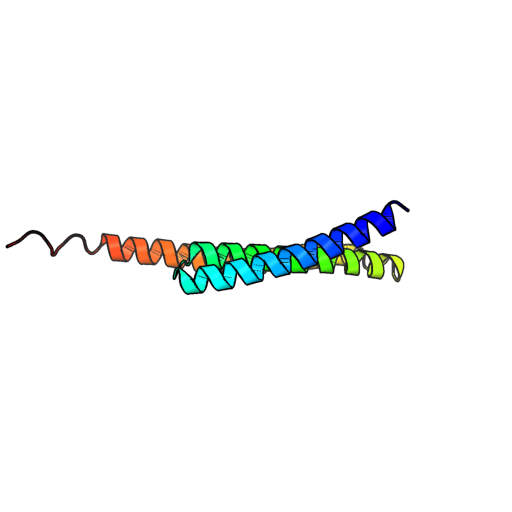 C . LEU A 1 86 ? -7.937 10.796 9.766 1.00 94.00 86 LEU A C 1
ATOM 651 O O . LEU A 1 86 ? -8.307 11.290 10.830 1.00 94.00 86 LEU A O 1
ATOM 655 N N . LYS A 1 87 ? -8.638 9.838 9.149 1.00 90.31 87 LYS A N 1
ATOM 656 C CA . LYS A 1 87 ? -9.879 9.281 9.707 1.00 90.31 87 LYS A CA 1
ATOM 657 C C . LYS A 1 87 ? -9.634 8.650 11.081 1.00 90.31 87 LYS A C 1
ATOM 659 O O . LYS A 1 87 ? -10.416 8.883 12.001 1.00 90.31 87 LYS A O 1
ATOM 664 N N . LEU A 1 88 ? -8.554 7.881 11.220 1.00 89.25 88 LEU A N 1
ATOM 665 C CA . LEU A 1 88 ? -8.172 7.257 12.485 1.00 89.25 88 LEU A CA 1
ATOM 666 C C . LEU A 1 88 ? -7.811 8.304 13.546 1.00 89.25 88 LEU A C 1
ATOM 668 O O . LEU A 1 88 ? -8.263 8.197 14.683 1.00 89.25 88 LEU A O 1
ATOM 672 N N . LEU A 1 89 ? -7.044 9.330 13.171 1.00 89.62 89 LEU A N 1
ATOM 673 C CA . LEU A 1 89 ? -6.652 10.419 14.063 1.00 89.62 89 LEU A CA 1
ATOM 674 C C . LEU A 1 89 ? -7.881 11.162 14.591 1.00 89.62 89 LEU A C 1
ATOM 676 O O . LEU A 1 89 ? -8.021 11.312 15.799 1.00 89.62 89 LEU A O 1
ATOM 680 N N . ILE A 1 90 ? -8.808 11.550 13.710 1.00 90.12 90 ILE A N 1
ATOM 681 C CA . ILE A 1 90 ? -10.063 12.206 14.105 1.00 90.12 90 ILE A CA 1
ATOM 682 C C . ILE A 1 90 ? -10.856 11.306 15.051 1.00 90.12 90 ILE A C 1
ATOM 684 O O . ILE A 1 90 ? -11.362 11.781 16.063 1.00 90.12 90 ILE A O 1
ATOM 688 N N . GLN A 1 91 ? -10.940 10.007 14.756 1.00 86.19 91 GLN A N 1
ATOM 689 C CA . GLN A 1 91 ? -11.653 9.058 15.602 1.00 86.19 91 GLN A CA 1
ATOM 690 C C . GLN A 1 91 ? -11.033 8.971 17.002 1.00 86.19 91 GLN A C 1
ATOM 692 O O . GLN A 1 91 ? -11.775 8.987 17.978 1.00 86.19 91 GLN A O 1
ATOM 697 N N . LEU A 1 92 ? -9.704 8.924 17.117 1.00 85.88 92 LEU A N 1
ATOM 698 C CA . LEU A 1 92 ? -9.011 8.880 18.407 1.00 85.88 92 LEU A CA 1
ATOM 699 C C . LEU A 1 92 ? -9.097 10.213 19.161 1.00 85.88 92 LEU A C 1
ATOM 701 O O . LEU A 1 92 ? -9.390 10.206 20.350 1.00 85.88 92 LEU A O 1
ATOM 705 N N . THR A 1 93 ? -8.892 11.350 18.493 1.00 87.06 93 THR A N 1
ATOM 706 C CA . THR A 1 93 ? -8.932 12.677 19.127 1.00 87.06 93 THR A CA 1
ATOM 707 C C . THR A 1 93 ? -10.349 13.081 19.536 1.00 87.06 93 THR A C 1
ATOM 709 O O . THR A 1 93 ? -10.534 13.603 20.630 1.00 87.06 93 THR A O 1
ATOM 712 N N . CYS A 1 94 ? -11.360 12.821 18.703 1.00 78.50 94 CYS A N 1
ATOM 713 C CA . CYS A 1 94 ? -12.755 13.115 19.035 1.00 78.50 94 CYS A CA 1
ATOM 714 C C . CYS A 1 94 ? -13.268 12.207 20.164 1.00 78.50 94 CYS A C 1
ATOM 716 O O . CYS A 1 94 ? -13.860 12.717 21.111 1.00 78.50 94 CYS A O 1
ATOM 718 N N . LEU A 1 95 ? -12.968 10.898 20.131 1.00 66.62 95 LEU A N 1
ATOM 719 C CA . LEU A 1 95 ? -13.280 9.993 21.250 1.00 66.62 95 LEU A CA 1
ATOM 720 C C . LEU A 1 95 ? -12.550 10.392 22.535 1.00 66.62 95 LEU A C 1
ATOM 722 O O . LEU A 1 95 ? -13.135 10.326 23.612 1.00 66.62 95 LEU A O 1
ATOM 726 N N . TYR A 1 96 ? -11.290 10.818 22.430 1.00 66.81 96 TYR A N 1
ATOM 727 C CA . TYR A 1 96 ? -10.532 11.297 23.581 1.00 66.81 96 TYR A CA 1
ATOM 728 C C . TYR A 1 96 ? -11.164 12.550 24.200 1.00 66.81 96 TYR A C 1
ATOM 730 O O . TYR A 1 96 ? -11.255 12.636 25.419 1.00 66.81 96 TYR A O 1
ATOM 738 N N . ASN A 1 97 ? -11.634 13.498 23.382 1.00 67.50 97 ASN A N 1
ATOM 739 C CA . ASN A 1 97 ? -12.291 14.704 23.890 1.00 67.50 97 ASN A CA 1
ATOM 740 C C . ASN A 1 97 ? -13.616 14.384 24.598 1.00 67.50 97 ASN A C 1
ATOM 742 O O . ASN A 1 97 ? -13.824 14.883 25.694 1.00 67.50 97 ASN A O 1
ATOM 746 N N . VAL A 1 98 ? -14.444 13.492 24.040 1.00 64.38 98 VAL A N 1
ATOM 747 C CA . VAL A 1 98 ? -15.692 13.042 24.689 1.00 64.38 98 VAL A CA 1
ATOM 748 C C . VAL A 1 98 ? -15.407 12.352 26.024 1.00 64.38 98 VAL A C 1
ATOM 750 O O . VAL A 1 98 ? -15.988 12.713 27.038 1.00 64.38 98 VAL A O 1
ATOM 753 N N . SER A 1 99 ? -14.441 11.427 26.070 1.00 59.88 99 SER A N 1
ATOM 754 C CA . SER A 1 99 ? -14.058 10.767 27.328 1.00 59.88 99 SER A CA 1
ATOM 755 C C . SER A 1 99 ? -13.472 11.733 28.366 1.00 59.88 99 SER A C 1
ATOM 757 O O . SER A 1 99 ? -13.458 11.409 29.549 1.00 59.88 99 SER A O 1
ATOM 759 N N . LYS A 1 100 ? -12.953 12.890 27.941 1.00 58.81 100 LYS A N 1
ATOM 760 C CA . LYS A 1 100 ? -12.448 13.943 28.827 1.00 58.81 100 LYS A CA 1
ATOM 761 C C . LYS A 1 100 ? -13.557 14.873 29.332 1.00 58.81 100 LYS A C 1
ATOM 763 O O . LYS A 1 100 ? -13.344 15.536 30.342 1.00 58.81 100 LYS A O 1
ATOM 768 N N . GLU A 1 101 ? -14.697 14.942 28.647 1.00 58.16 101 GLU A N 1
ATOM 769 C CA . GLU A 1 101 ? -15.889 15.679 29.089 1.00 58.16 101 GLU A CA 1
ATOM 770 C C . GLU A 1 101 ? -16.734 14.878 30.105 1.00 58.16 101 GLU A C 1
ATOM 772 O O . GLU A 1 101 ? -17.501 15.491 30.842 1.00 58.16 101 GLU A O 1
ATOM 777 N N . ASP A 1 102 ? -16.490 13.564 30.248 1.00 52.34 102 ASP A N 1
ATOM 778 C CA . ASP A 1 102 ? -17.043 12.688 31.301 1.00 52.34 102 ASP A CA 1
ATOM 779 C C . ASP A 1 102 ? -16.049 12.334 32.450 1.00 52.34 102 ASP A C 1
ATOM 781 O O . ASP A 1 102 ? -15.743 11.160 32.661 1.00 52.34 102 ASP A O 1
ATOM 785 N N . PRO A 1 103 ? -15.531 13.279 33.261 1.00 51.00 103 PRO A N 1
ATOM 786 C CA . PRO A 1 103 ? -14.927 12.963 34.554 1.00 51.00 103 PRO A CA 1
ATOM 787 C C . PRO A 1 103 ? -15.892 13.285 35.709 1.00 51.00 103 PRO A C 1
ATOM 789 O O . PRO A 1 103 ? -15.463 13.860 36.704 1.00 51.00 103 PRO A O 1
ATOM 792 N N . MET A 1 104 ? -17.198 13.013 35.572 1.00 52.75 104 MET A N 1
ATOM 793 C CA . MET A 1 104 ? -18.205 13.502 36.533 1.00 52.75 104 MET A CA 1
ATOM 794 C C . MET A 1 104 ? -19.378 12.540 36.806 1.00 52.75 104 MET A C 1
ATOM 796 O O . MET A 1 104 ? -20.515 13.005 36.789 1.00 52.75 104 MET A O 1
ATOM 800 N N . LEU A 1 105 ? -19.155 11.242 37.087 1.00 54.91 105 LEU A N 1
ATOM 801 C CA . LEU A 1 105 ? -20.151 10.470 37.865 1.00 54.91 105 LEU A CA 1
ATOM 802 C C . LEU A 1 105 ? -19.713 9.096 38.415 1.00 54.91 105 LEU A C 1
ATOM 804 O O . LEU A 1 105 ? -20.501 8.168 38.355 1.00 54.91 105 LEU A O 1
ATOM 808 N N . GLU A 1 106 ? -18.527 8.926 38.994 1.00 51.84 106 GLU A N 1
ATOM 809 C CA . GLU A 1 106 ? -18.310 7.799 39.927 1.00 51.84 106 GLU A CA 1
ATOM 810 C C . GLU A 1 106 ? -17.307 8.230 40.998 1.00 51.84 106 GLU A C 1
ATOM 812 O O . GLU A 1 106 ? -16.120 8.024 40.815 1.00 51.84 106 GLU A O 1
ATOM 817 N N . ASP A 1 107 ? -17.794 8.919 42.039 1.00 49.09 107 ASP A N 1
ATOM 818 C CA . ASP A 1 107 ? -17.236 8.973 43.408 1.00 49.09 107 ASP A CA 1
ATOM 819 C C . ASP A 1 107 ? -18.218 9.751 44.337 1.00 49.09 107 ASP A C 1
ATOM 821 O O . ASP A 1 107 ? -17.830 10.658 45.068 1.00 49.09 107 ASP A O 1
ATOM 825 N N . GLU A 1 108 ? -19.520 9.441 44.295 1.00 48.84 108 GLU A N 1
ATOM 826 C CA . GLU A 1 108 ? -20.466 9.744 45.389 1.00 48.84 108 GLU A CA 1
ATOM 827 C C . GLU A 1 108 ? -21.444 8.566 45.540 1.00 48.84 108 GLU A C 1
ATOM 829 O O . GLU A 1 108 ? -22.491 8.543 44.900 1.00 48.84 108 GLU A O 1
ATOM 834 N N . GLU A 1 109 ? -21.036 7.549 46.309 1.00 42.38 109 GLU A N 1
ATOM 835 C CA . GLU A 1 109 ? -21.778 6.884 47.411 1.00 42.38 109 GLU A CA 1
ATOM 836 C C . GLU A 1 109 ? -21.010 5.659 47.938 1.00 42.38 109 GLU A C 1
ATOM 838 O O . GLU A 1 109 ? -20.705 4.735 47.149 1.00 42.38 109 GLU A O 1
#

Mean predicted aligned error: 7.88 Å